Protein AF-A0A157SUG1-F1 (afdb_monomer)

Structure (mmCIF, N/CA/C/O backbone):
data_AF-A0A157SUG1-F1
#
_entry.id   AF-A0A157SUG1-F1
#
loop_
_atom_site.group_PDB
_atom_site.id
_atom_site.type_symbol
_atom_site.label_atom_id
_atom_site.label_alt_id
_atom_site.label_comp_id
_atom_site.label_asym_id
_atom_site.label_entity_id
_atom_site.label_seq_id
_atom_site.pdbx_PDB_ins_code
_atom_site.Cartn_x
_atom_site.Cartn_y
_atom_site.Cartn_z
_atom_site.occupancy
_atom_site.B_iso_or_equiv
_atom_site.auth_seq_id
_atom_site.auth_comp_id
_atom_site.auth_asym_id
_atom_site.auth_atom_id
_atom_site.pdbx_PDB_model_num
ATOM 1 N N . MET A 1 1 ? -36.045 12.966 35.479 1.00 50.84 1 MET A N 1
ATOM 2 C CA . MET A 1 1 ? -34.651 13.469 35.406 1.00 50.84 1 MET A CA 1
ATOM 3 C C . MET A 1 1 ? -33.685 12.990 36.506 1.00 50.84 1 MET A C 1
ATOM 5 O O . MET A 1 1 ? -32.525 12.771 36.176 1.00 50.84 1 MET A O 1
ATOM 9 N N . ALA A 1 2 ? -34.078 12.806 37.781 1.00 50.53 2 ALA A N 1
ATOM 10 C CA . ALA A 1 2 ? -33.187 12.220 38.813 1.00 50.53 2 ALA A CA 1
ATOM 11 C C . ALA A 1 2 ? -33.406 10.712 39.069 1.00 50.53 2 ALA A C 1
ATOM 13 O O . ALA A 1 2 ? -32.541 10.050 39.635 1.00 50.53 2 ALA A O 1
ATOM 14 N N . ARG A 1 3 ? -34.560 10.170 38.650 1.00 48.44 3 ARG A N 1
ATOM 15 C CA . ARG A 1 3 ? -34.945 8.766 38.863 1.00 48.44 3 ARG A CA 1
ATOM 16 C C . ARG A 1 3 ? -34.493 7.843 37.727 1.00 48.44 3 ARG A C 1
ATOM 18 O O . ARG A 1 3 ? -34.081 6.730 38.004 1.00 48.44 3 ARG A O 1
ATOM 25 N N . GLU A 1 4 ? -34.478 8.327 36.484 1.00 52.34 4 GLU A N 1
ATOM 26 C CA . GLU A 1 4 ? -34.051 7.540 35.310 1.00 52.34 4 GLU A CA 1
ATOM 27 C C . GLU A 1 4 ? -32.560 7.180 35.367 1.00 52.34 4 GLU A C 1
ATOM 29 O O . GLU A 1 4 ? -32.201 6.028 35.169 1.00 52.34 4 GLU A O 1
ATOM 34 N N . ARG A 1 5 ? -31.701 8.120 35.787 1.00 52.62 5 ARG A N 1
ATOM 35 C CA . ARG A 1 5 ? -30.250 7.888 35.928 1.00 52.62 5 ARG A CA 1
ATOM 36 C C . ARG A 1 5 ? -29.856 6.937 37.066 1.00 52.62 5 ARG A C 1
ATOM 38 O O . ARG A 1 5 ? -28.692 6.573 37.162 1.00 52.62 5 ARG A O 1
ATOM 45 N N . ARG A 1 6 ? -30.789 6.572 37.957 1.00 50.53 6 ARG A N 1
ATOM 46 C CA . ARG A 1 6 ? -30.551 5.565 39.010 1.00 50.53 6 ARG A CA 1
ATOM 47 C C . ARG A 1 6 ? -30.931 4.154 38.557 1.00 50.53 6 ARG A C 1
ATOM 49 O O . ARG A 1 6 ? -30.329 3.206 39.030 1.00 50.53 6 ARG A O 1
ATOM 56 N N . VAL A 1 7 ? -31.866 4.028 37.612 1.00 52.69 7 VAL A N 1
ATOM 57 C CA . VAL A 1 7 ? -32.303 2.731 37.067 1.00 52.69 7 VAL A CA 1
ATOM 58 C C . VAL A 1 7 ? -31.252 2.134 36.120 1.00 52.69 7 VAL A C 1
ATOM 60 O O . VAL A 1 7 ? -31.097 0.921 36.084 1.00 52.69 7 VAL A O 1
ATOM 63 N N . GLU A 1 8 ? -30.473 2.964 35.418 1.00 50.38 8 GLU A N 1
ATOM 64 C CA . GLU A 1 8 ? -29.346 2.501 34.582 1.00 50.38 8 GLU A CA 1
ATOM 65 C C . GLU A 1 8 ? -28.197 1.884 35.399 1.00 50.38 8 GLU A C 1
ATOM 67 O O . GLU A 1 8 ? -27.526 0.974 34.924 1.00 50.38 8 GLU A O 1
ATOM 72 N N . VAL A 1 9 ? -27.990 2.331 36.643 1.00 52.22 9 VAL A N 1
ATOM 73 C CA . VAL A 1 9 ? -26.936 1.798 37.526 1.00 52.22 9 VAL A CA 1
ATOM 74 C C . VAL A 1 9 ? -27.334 0.435 38.111 1.00 52.22 9 VAL A C 1
ATOM 76 O O . VAL A 1 9 ? -26.485 -0.444 38.231 1.00 52.22 9 VAL A O 1
ATOM 79 N N . ASP A 1 10 ? -28.624 0.219 38.392 1.00 50.59 10 ASP A N 1
ATOM 80 C CA . ASP A 1 10 ? -29.147 -1.057 38.912 1.00 50.59 10 ASP A CA 1
ATOM 81 C C . ASP A 1 10 ? -29.132 -2.194 37.865 1.00 50.59 10 ASP A C 1
ATOM 83 O O . ASP A 1 10 ? -29.219 -3.366 38.230 1.00 50.59 10 ASP A O 1
ATOM 87 N N . GLN A 1 11 ? -28.984 -1.881 36.569 1.00 54.19 11 GLN A N 1
ATOM 88 C CA . GLN A 1 11 ? -28.880 -2.872 35.483 1.00 54.19 11 GLN A CA 1
ATOM 89 C C . GLN A 1 11 ? -27.446 -3.361 35.209 1.00 54.19 11 GLN A C 1
ATOM 91 O O . GLN A 1 11 ? -27.239 -4.166 34.302 1.00 54.19 11 GLN A O 1
ATOM 96 N N . GLY A 1 12 ? -26.450 -2.907 35.979 1.00 56.00 12 GLY A N 1
ATOM 97 C CA . GLY A 1 12 ? -25.074 -3.406 35.878 1.00 56.00 12 GLY A CA 1
ATOM 98 C C . GLY A 1 12 ? -24.340 -3.046 34.581 1.00 56.00 12 GLY A C 1
ATOM 99 O O . GLY A 1 12 ? -23.257 -3.572 34.341 1.00 56.00 12 GLY A O 1
ATOM 100 N N . GLN A 1 13 ? -24.888 -2.156 33.747 1.00 56.69 13 GLN A N 1
ATOM 101 C CA . GLN A 1 13 ? -24.159 -1.595 32.610 1.00 56.69 13 GLN A CA 1
ATOM 102 C C . GLN A 1 13 ? -23.298 -0.434 33.096 1.00 56.69 13 GLN A C 1
ATOM 104 O O . GLN A 1 13 ? -23.800 0.650 33.388 1.00 56.69 13 GLN A O 1
ATOM 109 N N . ASP A 1 14 ? -21.993 -0.676 33.193 1.00 63.47 14 ASP A N 1
ATOM 110 C CA . ASP A 1 14 ? -21.023 0.331 33.603 1.00 63.47 14 ASP A CA 1
ATOM 111 C C . ASP A 1 14 ? -20.994 1.492 32.578 1.00 63.47 14 ASP A C 1
ATOM 113 O O . ASP A 1 14 ? -20.595 1.309 31.420 1.00 63.47 14 ASP A O 1
ATOM 117 N N . PRO A 1 15 ? -21.377 2.726 32.964 1.00 63.72 15 PRO A N 1
ATOM 118 C CA . PRO A 1 15 ? -21.322 3.891 32.081 1.00 63.72 15 PRO A CA 1
ATOM 119 C C . PRO A 1 15 ? -19.902 4.202 31.581 1.00 63.72 15 PRO A C 1
ATOM 121 O O . PRO A 1 15 ? -19.737 4.893 30.567 1.00 63.72 15 PRO A O 1
ATOM 124 N N . ALA A 1 16 ? -18.870 3.730 32.289 1.00 65.56 16 ALA A N 1
ATOM 125 C CA . ALA A 1 16 ? -17.483 3.830 31.859 1.00 65.56 16 ALA A CA 1
ATOM 126 C C . ALA A 1 16 ? -17.189 2.901 30.673 1.00 65.56 16 ALA A C 1
ATOM 128 O O . ALA A 1 16 ? -16.501 3.332 29.745 1.00 65.56 16 ALA A O 1
ATOM 129 N N . GLU A 1 17 ? -17.755 1.692 30.645 1.00 62.81 17 GLU A N 1
ATOM 130 C CA . GLU A 1 17 ? -17.626 0.762 29.517 1.00 62.81 17 GLU A CA 1
ATOM 131 C C . GLU A 1 17 ? -18.326 1.298 28.269 1.00 62.81 17 GLU A C 1
ATOM 133 O O . GLU A 1 17 ? -17.739 1.280 27.189 1.00 62.81 17 GLU A O 1
ATOM 138 N N . LEU A 1 18 ? -19.516 1.890 28.407 1.00 62.44 18 LEU A N 1
ATOM 139 C CA . LEU A 1 18 ? -20.224 2.519 27.284 1.00 62.44 18 LEU A CA 1
ATOM 140 C C . LEU A 1 18 ? -19.472 3.736 26.726 1.00 62.44 18 LEU A C 1
ATOM 142 O O . LEU A 1 18 ? -19.365 3.903 25.512 1.00 62.44 18 LEU A O 1
ATOM 146 N N . LYS A 1 19 ? -18.883 4.578 27.586 1.00 60.41 19 LYS A N 1
ATOM 147 C CA . LYS A 1 19 ? -18.034 5.697 27.136 1.00 60.41 19 LYS A CA 1
ATOM 148 C C . LYS A 1 19 ? -16.709 5.224 26.544 1.00 60.41 19 LYS A C 1
ATOM 150 O O . LYS A 1 19 ? -16.207 5.855 25.613 1.00 60.41 19 LYS A O 1
ATOM 155 N N . ALA A 1 20 ? -16.133 4.142 27.062 1.00 58.66 20 ALA A N 1
ATOM 156 C CA . ALA A 1 20 ? -14.939 3.525 26.501 1.00 58.66 20 ALA A CA 1
ATOM 157 C C . ALA A 1 20 ? -15.232 2.914 25.126 1.00 58.66 20 ALA A C 1
ATOM 159 O O . ALA A 1 20 ? -14.468 3.165 24.196 1.00 58.66 20 ALA A O 1
ATOM 160 N N . ALA A 1 21 ? -16.360 2.218 24.972 1.00 60.94 21 ALA A N 1
ATOM 161 C CA . ALA A 1 21 ? -16.852 1.676 23.711 1.00 60.94 21 ALA A CA 1
ATOM 162 C C . ALA A 1 21 ? -17.155 2.792 22.703 1.00 60.94 21 ALA A C 1
ATOM 164 O O . ALA A 1 21 ? -16.617 2.766 21.605 1.00 60.94 21 ALA A O 1
ATOM 165 N N . ALA A 1 22 ? -17.871 3.848 23.093 1.00 59.25 22 ALA A N 1
ATOM 166 C CA . ALA A 1 22 ? -18.151 4.993 22.222 1.00 59.25 22 ALA A CA 1
ATOM 167 C C . ALA A 1 22 ? -16.878 5.767 21.820 1.00 59.25 22 ALA A C 1
ATOM 169 O O . ALA A 1 22 ? -16.755 6.249 20.697 1.00 59.25 22 ALA A O 1
ATOM 170 N N . LYS A 1 23 ? -15.881 5.875 22.709 1.00 59.06 23 LYS A N 1
ATOM 171 C CA . LYS A 1 23 ? -14.573 6.477 22.389 1.00 59.06 23 LYS A CA 1
ATOM 172 C C . LYS A 1 23 ? -13.723 5.558 21.506 1.00 59.06 23 LYS A C 1
ATOM 174 O O . LYS A 1 23 ? -12.960 6.047 20.669 1.00 59.06 23 LYS A O 1
ATOM 179 N N . LEU A 1 24 ? -13.848 4.244 21.684 1.00 55.66 24 LEU A N 1
ATOM 180 C CA . LEU A 1 24 ? -13.259 3.236 20.810 1.00 55.66 24 LEU A CA 1
ATOM 181 C C . LEU A 1 24 ? -13.899 3.306 19.421 1.00 55.66 24 LEU A C 1
ATOM 183 O O . LEU A 1 24 ? -13.148 3.295 18.448 1.00 55.66 24 LEU A O 1
ATOM 187 N N . GLU A 1 25 ? -15.223 3.469 19.341 1.00 58.09 25 GLU A N 1
ATOM 188 C CA . GLU A 1 25 ? -16.021 3.635 18.122 1.00 58.09 25 GLU A CA 1
ATOM 189 C C . GLU A 1 25 ? -15.743 4.966 17.407 1.00 58.09 25 GLU A C 1
ATOM 191 O O . GLU A 1 25 ? -15.501 4.998 16.202 1.00 58.09 25 GLU A O 1
ATOM 196 N N . ALA A 1 26 ? -15.617 6.075 18.129 1.00 54.03 26 ALA A N 1
ATOM 197 C CA . ALA A 1 26 ? -15.178 7.341 17.538 1.00 54.03 26 ALA A CA 1
ATOM 198 C C . ALA A 1 26 ? -13.743 7.246 16.977 1.00 54.03 26 ALA A C 1
ATOM 200 O O . ALA A 1 26 ? -13.430 7.838 15.948 1.00 54.03 26 ALA A O 1
ATOM 201 N N . ARG A 1 27 ? -12.877 6.430 17.601 1.00 53.25 27 ARG A N 1
ATOM 202 C CA . ARG A 1 27 ? -11.586 6.003 17.026 1.00 53.25 27 ARG A CA 1
ATOM 203 C C . ARG A 1 27 ? -11.721 4.890 15.968 1.00 53.25 27 ARG A C 1
ATOM 205 O O . ARG A 1 27 ? -10.737 4.589 15.304 1.00 53.25 27 ARG A O 1
ATOM 212 N N . THR A 1 28 ? -12.870 4.210 15.832 1.00 53.53 28 THR A N 1
ATOM 213 C CA . THR A 1 28 ? -13.150 3.226 14.754 1.00 53.53 28 THR A CA 1
ATOM 214 C C . THR A 1 28 ? -13.510 3.883 13.437 1.00 53.53 28 THR A C 1
ATOM 216 O O . THR A 1 28 ? -13.204 3.307 12.401 1.00 53.53 28 THR A O 1
ATOM 219 N N . ALA A 1 29 ? -14.059 5.096 13.464 1.00 62.62 29 ALA A N 1
ATOM 220 C CA . ALA A 1 29 ? -14.493 5.798 12.262 1.00 62.62 29 ALA A CA 1
ATOM 221 C C . ALA A 1 29 ? -13.346 6.399 11.429 1.00 62.62 29 ALA A C 1
ATOM 223 O O . ALA A 1 29 ? -13.608 7.031 10.409 1.00 62.62 29 ALA A O 1
ATOM 224 N N . THR A 1 30 ? -12.081 6.235 11.837 1.00 86.25 30 THR A N 1
ATOM 225 C CA . THR A 1 30 ? -10.949 6.706 11.034 1.00 86.25 30 THR A CA 1
ATOM 226 C C . THR A 1 30 ? -10.870 5.891 9.750 1.00 86.25 30 THR A C 1
ATOM 228 O O . THR A 1 30 ? -10.742 4.660 9.780 1.00 86.25 30 THR A O 1
ATOM 231 N N . LEU A 1 31 ? -10.956 6.586 8.620 1.00 94.12 31 LEU A N 1
ATOM 232 C CA . LEU A 1 31 ? -10.902 5.967 7.309 1.00 94.12 31 LEU A CA 1
ATOM 233 C C . LEU A 1 31 ? -9.455 5.848 6.834 1.00 94.12 31 LEU A C 1
ATOM 235 O O . LEU A 1 31 ? -8.559 6.565 7.288 1.00 94.12 31 LEU A O 1
ATOM 239 N N . VAL A 1 32 ? -9.216 4.963 5.869 1.00 96.00 32 VAL A N 1
ATOM 240 C CA . VAL A 1 32 ? -7.879 4.801 5.277 1.00 96.00 32 VAL A CA 1
ATOM 241 C C . VAL A 1 32 ? -7.379 6.107 4.650 1.00 96.00 32 VAL A C 1
ATOM 243 O O . VAL A 1 32 ? -6.190 6.397 4.750 1.00 96.00 32 VAL A O 1
ATOM 246 N N . ARG A 1 33 ? -8.253 6.933 4.059 1.00 96.44 33 ARG A N 1
ATOM 247 C CA . ARG A 1 33 ? -7.848 8.241 3.507 1.00 96.44 33 ARG A CA 1
ATOM 248 C C . ARG A 1 33 ? -7.274 9.183 4.575 1.00 96.44 33 ARG A C 1
ATOM 250 O O . ARG A 1 33 ? -6.283 9.863 4.322 1.00 96.44 33 ARG A O 1
ATOM 257 N N . ASP A 1 34 ? -7.837 9.158 5.783 1.00 95.62 34 ASP A N 1
ATOM 258 C CA . ASP A 1 34 ? -7.394 10.008 6.892 1.00 95.62 34 ASP A CA 1
ATOM 259 C C . ASP A 1 34 ? -6.038 9.524 7.419 1.00 95.62 34 ASP A C 1
ATOM 261 O O . ASP A 1 34 ? -5.139 10.322 7.677 1.00 95.62 34 ASP A O 1
ATOM 265 N N . LEU A 1 35 ? -5.846 8.201 7.485 1.00 95.50 35 LEU A N 1
ATOM 266 C CA . LEU A 1 35 ? -4.551 7.594 7.802 1.00 95.50 35 LEU A CA 1
ATOM 267 C C . LEU A 1 35 ? -3.477 7.956 6.773 1.00 95.50 35 LEU A C 1
ATOM 269 O O . LEU A 1 35 ? -2.328 8.186 7.142 1.00 95.50 35 LEU A O 1
ATOM 273 N N . ILE A 1 36 ? -3.828 7.987 5.485 1.00 97.00 36 ILE A N 1
ATOM 274 C CA . ILE A 1 36 ? -2.902 8.373 4.417 1.00 97.00 36 ILE A CA 1
ATOM 275 C C . ILE A 1 36 ? -2.482 9.833 4.584 1.00 97.00 36 ILE A C 1
ATOM 277 O O . ILE A 1 36 ? -1.285 10.117 4.506 1.00 97.00 36 ILE A O 1
ATOM 281 N N . ALA A 1 37 ? -3.426 10.739 4.852 1.00 96.25 37 ALA A N 1
ATOM 282 C CA . ALA A 1 37 ? -3.118 12.141 5.122 1.00 96.25 37 ALA A CA 1
ATOM 283 C C . ALA A 1 37 ? -2.167 12.281 6.325 1.00 96.25 37 ALA A C 1
ATOM 285 O O . ALA A 1 37 ? -1.113 12.908 6.204 1.00 96.25 37 ALA A O 1
ATOM 286 N N . ASP A 1 38 ? -2.470 11.596 7.432 1.00 95.19 38 ASP A N 1
ATOM 287 C CA . ASP A 1 38 ? -1.642 11.612 8.644 1.00 95.19 38 ASP A CA 1
ATOM 288 C C . ASP A 1 38 ? -0.239 11.020 8.411 1.00 95.19 38 ASP A C 1
ATOM 290 O O . ASP A 1 38 ? 0.772 11.541 8.885 1.00 95.19 38 ASP A O 1
ATOM 294 N N . TYR A 1 39 ? -0.147 9.947 7.623 1.00 95.69 39 TYR A N 1
ATOM 295 C CA . TYR A 1 39 ? 1.120 9.328 7.237 1.00 95.69 39 TYR A CA 1
ATOM 296 C C . TYR A 1 39 ? 1.972 10.254 6.358 1.00 95.69 39 TYR A C 1
ATOM 298 O O . TYR A 1 39 ? 3.199 10.313 6.513 1.00 95.69 39 TYR A O 1
ATOM 306 N N . ILE A 1 40 ? 1.343 10.989 5.437 1.00 94.69 40 ILE A N 1
ATOM 307 C CA . ILE A 1 40 ? 2.030 11.979 4.603 1.00 94.69 40 ILE A CA 1
ATOM 308 C C . ILE A 1 40 ? 2.606 13.089 5.485 1.00 94.69 40 ILE A C 1
ATOM 310 O O . ILE A 1 40 ? 3.805 13.384 5.397 1.00 94.69 40 ILE A O 1
ATOM 314 N N . GLU A 1 41 ? 1.774 13.638 6.367 1.00 94.44 41 GLU A N 1
ATOM 315 C CA . GLU A 1 41 ? 2.136 14.741 7.252 1.00 94.44 41 GLU A CA 1
ATOM 316 C C . GLU A 1 41 ? 3.201 14.354 8.273 1.00 94.44 41 GLU A C 1
ATOM 318 O O . GLU A 1 41 ? 4.074 15.163 8.533 1.00 94.44 41 GLU A O 1
ATOM 323 N N . LYS A 1 42 ? 3.193 13.137 8.829 1.00 93.25 42 LYS A N 1
ATOM 324 C CA . LYS A 1 42 ? 4.128 12.760 9.908 1.00 93.25 42 LYS A CA 1
ATOM 325 C C . LYS A 1 42 ? 5.360 11.998 9.444 1.00 93.25 42 LYS A C 1
ATOM 327 O O . LYS A 1 42 ? 6.374 12.010 10.136 1.00 93.25 42 LYS A O 1
ATOM 332 N N . ARG A 1 43 ? 5.289 11.297 8.309 1.00 90.25 43 ARG A N 1
ATOM 333 C CA . ARG A 1 43 ? 6.370 10.398 7.878 1.00 90.25 43 ARG A CA 1
ATOM 334 C C . ARG A 1 43 ? 6.911 10.713 6.497 1.00 90.25 43 ARG A C 1
ATOM 336 O O . ARG A 1 43 ? 8.126 10.692 6.305 1.00 90.25 43 ARG A O 1
ATOM 343 N N . LEU A 1 44 ? 6.035 10.944 5.521 1.00 88.62 44 LEU A N 1
ATOM 344 C CA . LEU A 1 44 ? 6.465 10.976 4.124 1.00 88.62 44 LEU A CA 1
ATOM 345 C C . LEU A 1 44 ? 7.360 12.184 3.821 1.00 88.62 44 LEU A C 1
ATOM 347 O O . LEU A 1 44 ? 8.341 12.034 3.100 1.00 88.62 44 LEU A O 1
ATOM 351 N N . HIS A 1 45 ? 7.071 13.348 4.400 1.00 85.50 45 HIS A N 1
ATOM 352 C CA . HIS A 1 45 ? 7.811 14.590 4.152 1.00 85.50 45 HIS A CA 1
ATOM 353 C C . HIS A 1 45 ? 9.288 14.563 4.605 1.00 85.50 45 HIS A C 1
ATOM 355 O O . HIS A 1 45 ? 10.080 15.366 4.121 1.00 85.50 45 HIS A O 1
ATOM 361 N N . HIS A 1 46 ? 9.683 13.630 5.479 1.00 88.19 46 HIS A N 1
ATOM 362 C CA . HIS A 1 46 ? 11.078 13.451 5.904 1.00 88.19 46 HIS A CA 1
ATOM 363 C C . HIS A 1 46 ? 11.923 12.605 4.932 1.00 88.19 46 HIS A C 1
ATOM 365 O O . HIS A 1 46 ? 13.128 12.452 5.132 1.00 88.19 46 HIS A O 1
ATOM 371 N N . LEU A 1 47 ? 11.314 12.011 3.900 1.00 90.88 47 LEU A N 1
ATOM 372 C CA . LEU A 1 47 ? 12.012 11.160 2.935 1.00 90.88 47 LEU A CA 1
ATOM 373 C C . LEU A 1 47 ? 12.573 11.966 1.757 1.00 90.88 47 LEU A C 1
ATOM 375 O O . LEU A 1 47 ? 12.113 13.057 1.435 1.00 90.88 47 LEU A O 1
ATOM 379 N N . ALA A 1 48 ? 13.538 11.378 1.045 1.00 93.56 48 ALA A N 1
ATOM 380 C CA . ALA A 1 48 ? 14.058 11.951 -0.193 1.00 93.56 48 ALA A CA 1
ATOM 381 C C . ALA A 1 48 ? 12.942 12.168 -1.233 1.00 93.56 48 ALA A C 1
ATOM 383 O O . ALA A 1 48 ? 12.057 11.325 -1.401 1.00 93.56 48 ALA A O 1
ATOM 384 N N . ASN A 1 4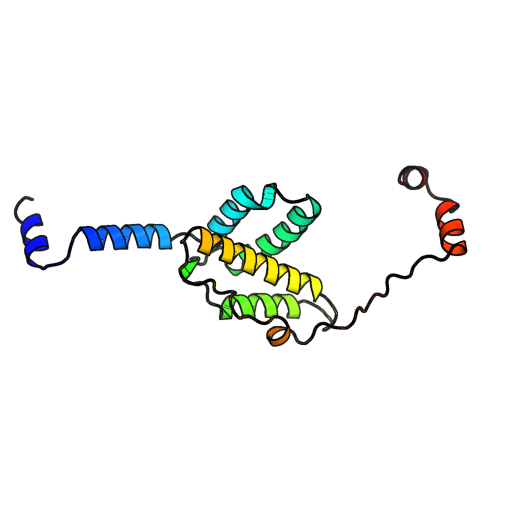9 ? 13.031 13.257 -2.003 1.00 93.12 49 ASN A N 1
ATOM 385 C CA . ASN A 1 49 ? 12.011 13.665 -2.980 1.00 93.12 49 ASN A CA 1
ATOM 386 C C . ASN A 1 49 ? 11.610 12.557 -3.974 1.00 93.12 49 ASN A C 1
ATOM 388 O O . ASN A 1 49 ? 10.441 12.437 -4.347 1.00 93.12 49 ASN A O 1
ATOM 392 N N . SER A 1 50 ? 12.562 11.731 -4.415 1.00 92.81 50 SER A N 1
ATOM 393 C CA . SER A 1 50 ? 12.302 10.594 -5.310 1.00 92.81 50 SER A CA 1
ATOM 394 C C . SER A 1 50 ? 11.421 9.524 -4.651 1.00 92.81 50 SER A C 1
ATOM 396 O O . SER A 1 50 ? 10.499 8.994 -5.284 1.00 92.81 50 SER A O 1
ATOM 398 N N . THR A 1 51 ? 11.657 9.251 -3.368 1.00 92.62 51 THR A N 1
ATOM 399 C CA . THR A 1 51 ? 10.861 8.336 -2.548 1.00 92.62 51 THR A CA 1
ATOM 400 C C . THR A 1 51 ? 9.475 8.907 -2.298 1.00 92.62 51 THR A C 1
ATOM 402 O O . THR A 1 51 ? 8.499 8.199 -2.528 1.00 92.62 51 THR A O 1
ATOM 405 N N . VAL A 1 52 ? 9.365 10.193 -1.944 1.00 94.25 52 VAL A N 1
ATOM 406 C CA . VAL A 1 52 ? 8.073 10.884 -1.762 1.00 94.25 52 VAL A CA 1
ATOM 407 C C . VAL A 1 52 ? 7.204 10.755 -3.009 1.00 94.25 52 VAL A C 1
ATOM 409 O O . VAL A 1 52 ? 6.048 10.349 -2.921 1.00 94.25 52 VAL A O 1
ATOM 412 N N . ARG A 1 53 ? 7.768 11.021 -4.194 1.00 94.75 53 ARG A N 1
ATOM 413 C CA . ARG A 1 53 ? 7.042 10.875 -5.467 1.00 94.75 53 ARG A CA 1
ATOM 414 C C . ARG A 1 53 ? 6.591 9.438 -5.706 1.00 94.75 53 ARG A C 1
ATOM 416 O O . ARG A 1 53 ? 5.474 9.213 -6.165 1.00 94.75 53 ARG A O 1
ATOM 423 N N . THR A 1 54 ? 7.460 8.472 -5.428 1.00 95.25 54 THR A N 1
ATOM 424 C CA . THR A 1 54 ? 7.182 7.054 -5.678 1.00 95.25 54 THR A CA 1
ATOM 425 C C . THR A 1 54 ? 6.124 6.509 -4.725 1.00 95.25 54 THR A C 1
ATOM 427 O O . THR A 1 54 ? 5.147 5.919 -5.178 1.00 95.25 54 THR A O 1
ATOM 430 N N . TYR A 1 55 ? 6.266 6.770 -3.428 1.00 96.31 55 TYR A N 1
ATOM 431 C CA . TYR A 1 55 ? 5.298 6.372 -2.409 1.00 96.31 55 TYR A CA 1
ATOM 432 C C . TYR A 1 55 ? 3.976 7.113 -2.586 1.00 96.31 55 TYR A C 1
ATOM 434 O O . TYR A 1 55 ? 2.928 6.486 -2.518 1.00 96.31 55 TYR A O 1
ATOM 442 N N . GLY A 1 56 ? 4.007 8.408 -2.9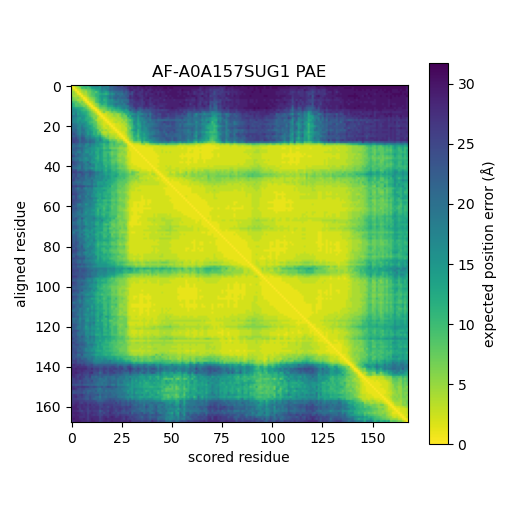11 1.00 96.31 56 GLY A N 1
ATOM 443 C CA . GLY A 1 56 ? 2.807 9.197 -3.182 1.00 96.31 56 GLY A CA 1
ATOM 444 C C . GLY A 1 56 ? 1.959 8.629 -4.324 1.00 96.31 56 GLY A C 1
ATOM 445 O O . GLY A 1 56 ? 0.735 8.608 -4.218 1.00 96.31 56 GLY A O 1
ATOM 446 N N . ARG A 1 57 ? 2.578 8.097 -5.391 1.00 96.19 57 ARG A N 1
ATOM 447 C CA . ARG A 1 57 ? 1.835 7.382 -6.447 1.00 96.19 57 ARG A CA 1
ATOM 448 C C . ARG A 1 57 ? 1.139 6.128 -5.914 1.00 96.19 57 ARG A C 1
ATOM 450 O O . ARG A 1 57 ? -0.021 5.915 -6.249 1.00 96.19 57 ARG A O 1
ATOM 457 N N . GLN A 1 58 ? 1.812 5.333 -5.079 1.00 97.56 58 GLN A N 1
ATOM 458 C CA . GLN A 1 58 ? 1.203 4.130 -4.498 1.00 97.56 58 GLN A CA 1
ATOM 459 C C . GLN A 1 58 ? 0.105 4.465 -3.485 1.00 97.56 58 GLN A C 1
ATOM 461 O O . GLN A 1 58 ? -0.937 3.821 -3.488 1.00 97.56 58 GLN A O 1
ATOM 466 N N . LEU A 1 59 ? 0.294 5.500 -2.661 1.00 97.50 59 LEU A N 1
ATOM 467 C CA . LEU A 1 59 ? -0.712 5.955 -1.698 1.00 97.50 59 LEU A CA 1
ATOM 468 C C . LEU A 1 59 ? -2.005 6.376 -2.398 1.00 97.50 59 LEU A C 1
ATOM 470 O O . LEU A 1 59 ? -3.070 5.976 -1.951 1.00 97.50 59 LEU A O 1
ATOM 474 N N . LYS A 1 60 ? -1.926 7.068 -3.542 1.00 97.62 60 LYS A N 1
ATOM 475 C CA . LYS A 1 60 ? -3.112 7.393 -4.355 1.00 97.62 60 LYS A CA 1
ATOM 476 C C . LYS A 1 60 ? -3.852 6.150 -4.858 1.00 97.62 60 LYS A C 1
ATOM 478 O O . LYS A 1 60 ? -5.074 6.161 -4.937 1.00 97.62 60 LYS A O 1
ATOM 483 N N . LEU A 1 61 ? -3.132 5.077 -5.199 1.00 96.94 61 LEU A N 1
ATOM 484 C CA . LEU A 1 61 ? -3.754 3.810 -5.605 1.00 96.94 61 LEU A CA 1
ATOM 485 C C . LEU A 1 61 ? -4.451 3.121 -4.426 1.00 96.94 61 LEU A C 1
ATOM 487 O O . LEU A 1 61 ? -5.559 2.616 -4.588 1.00 96.94 61 LEU A O 1
ATOM 491 N N . ILE A 1 62 ? -3.821 3.129 -3.247 1.00 97.50 62 ILE A N 1
ATOM 492 C CA . ILE A 1 62 ? -4.416 2.597 -2.013 1.00 97.50 62 ILE A CA 1
ATOM 493 C C . ILE A 1 62 ? -5.655 3.414 -1.633 1.00 97.50 62 ILE A C 1
ATOM 495 O O . ILE A 1 62 ? -6.695 2.839 -1.336 1.00 97.50 62 ILE A O 1
ATOM 499 N N . GLU A 1 63 ? -5.574 4.742 -1.692 1.00 97.31 63 GLU A N 1
ATOM 500 C CA . GLU A 1 63 ? -6.687 5.648 -1.407 1.00 97.31 63 GLU A CA 1
ATOM 501 C C . GLU A 1 63 ? -7.862 5.424 -2.364 1.00 97.31 63 GLU A C 1
ATOM 503 O O . GLU A 1 63 ? -9.002 5.319 -1.921 1.00 97.31 63 GLU A O 1
ATOM 508 N N . ALA A 1 64 ? -7.599 5.267 -3.664 1.00 97.00 64 ALA A N 1
ATOM 509 C CA . ALA A 1 64 ? -8.645 4.986 -4.645 1.00 97.00 64 ALA A CA 1
ATOM 510 C C . ALA A 1 64 ? -9.350 3.638 -4.404 1.00 97.00 64 ALA A C 1
ATOM 512 O O . ALA A 1 64 ? -10.526 3.497 -4.731 1.00 97.00 64 ALA A O 1
ATOM 513 N N . ALA A 1 65 ? -8.644 2.646 -3.852 1.00 96.25 65 ALA A N 1
ATOM 514 C CA . ALA A 1 65 ? -9.195 1.316 -3.601 1.00 96.25 65 ALA A CA 1
ATOM 515 C C . ALA A 1 65 ? -9.873 1.183 -2.227 1.00 96.25 65 ALA A C 1
ATOM 517 O O . ALA A 1 65 ? -10.903 0.523 -2.116 1.00 96.25 65 ALA A O 1
ATOM 518 N N . LEU A 1 66 ? -9.292 1.783 -1.185 1.00 96.44 66 LEU A N 1
ATOM 519 C CA . LEU A 1 66 ? -9.651 1.547 0.217 1.00 96.44 66 LEU A CA 1
ATOM 520 C C . LEU A 1 66 ? -9.958 2.833 0.993 1.00 96.44 66 LEU A C 1
ATOM 522 O O . LEU A 1 66 ? -10.319 2.750 2.159 1.00 96.44 66 LEU A O 1
ATOM 526 N N . GLY A 1 67 ? -9.842 4.022 0.400 1.00 94.12 67 GLY A N 1
ATOM 527 C CA . GLY A 1 67 ? -9.897 5.302 1.119 1.00 94.12 67 GLY A CA 1
ATOM 528 C C . GLY A 1 67 ? -11.189 5.553 1.904 1.00 94.12 67 GLY A C 1
ATOM 529 O O . GLY A 1 67 ? -11.166 6.251 2.918 1.00 94.12 67 GLY A O 1
ATOM 530 N N . THR A 1 68 ? -12.311 4.973 1.473 1.00 93.25 68 THR A N 1
ATOM 531 C CA . THR A 1 68 ? -13.602 5.057 2.174 1.00 93.25 68 THR A CA 1
ATOM 532 C C . THR A 1 68 ? -13.806 3.964 3.219 1.00 93.25 68 THR A C 1
ATOM 534 O O . THR A 1 68 ? -14.787 4.025 3.956 1.00 93.25 68 THR A O 1
ATOM 537 N N . ARG A 1 69 ? -12.917 2.967 3.291 1.00 93.00 69 ARG A N 1
ATOM 538 C CA . ARG A 1 69 ? -13.008 1.884 4.268 1.00 93.00 69 ARG A CA 1
ATOM 539 C C . ARG A 1 69 ? -12.509 2.345 5.638 1.00 93.00 69 ARG A C 1
ATOM 541 O O . ARG A 1 69 ? -11.484 3.033 5.706 1.00 93.00 69 ARG A O 1
ATOM 548 N N . PRO A 1 70 ? -13.184 1.944 6.726 1.00 92.75 70 PRO A N 1
ATOM 549 C CA . PRO A 1 70 ? -12.623 2.039 8.066 1.00 92.75 70 PRO A CA 1
ATOM 550 C C . PRO A 1 70 ? -11.345 1.204 8.157 1.00 92.75 70 PRO A C 1
ATOM 552 O O . PRO A 1 70 ? -11.311 0.067 7.689 1.00 92.75 70 PRO A O 1
ATOM 555 N N . ILE A 1 71 ? -10.289 1.741 8.774 1.00 92.75 71 ILE A N 1
ATOM 556 C CA . ILE A 1 71 ? -8.969 1.073 8.831 1.00 92.75 71 ILE A CA 1
ATOM 557 C C . ILE A 1 71 ? -9.067 -0.310 9.501 1.00 92.75 71 ILE A C 1
ATOM 559 O O . ILE A 1 71 ? -8.322 -1.225 9.162 1.00 92.75 71 ILE A O 1
ATOM 563 N N . LYS A 1 72 ? -9.994 -0.457 10.451 1.00 90.25 72 LYS A N 1
ATOM 564 C CA . LYS A 1 72 ? -10.208 -1.665 11.260 1.00 90.25 72 LYS A CA 1
ATOM 565 C C . LYS A 1 72 ? -10.855 -2.808 10.485 1.00 90.25 72 LYS A C 1
ATOM 567 O O . LYS A 1 72 ? -10.628 -3.962 10.827 1.00 90.25 72 LYS A O 1
ATOM 572 N N . ASP A 1 73 ? -11.606 -2.463 9.446 1.00 91.81 73 ASP A N 1
ATOM 573 C CA . ASP A 1 73 ? -12.355 -3.416 8.629 1.00 91.81 73 ASP A CA 1
ATOM 574 C C . ASP A 1 73 ? -11.552 -3.875 7.411 1.00 91.81 73 ASP A C 1
ATOM 576 O O . ASP A 1 73 ? -12.015 -4.726 6.656 1.00 91.81 73 ASP A O 1
ATOM 580 N N . VAL A 1 74 ? -10.357 -3.309 7.197 1.00 94.88 74 VAL A N 1
ATOM 581 C CA . VAL A 1 74 ? -9.483 -3.726 6.103 1.00 94.88 74 VAL A CA 1
ATOM 582 C C . VAL A 1 74 ? -8.955 -5.123 6.390 1.00 94.88 74 VAL A C 1
ATOM 584 O O . VAL A 1 74 ? -8.222 -5.355 7.355 1.00 94.88 74 VAL A O 1
ATOM 587 N N . THR A 1 75 ? -9.295 -6.050 5.507 1.00 95.12 75 THR A N 1
ATOM 588 C CA . THR A 1 75 ? -8.907 -7.455 5.625 1.00 95.12 75 THR A CA 1
ATOM 589 C C . THR A 1 75 ? -7.607 -7.751 4.867 1.00 95.12 75 THR A C 1
ATOM 591 O O . THR A 1 75 ? -7.286 -7.076 3.884 1.00 95.12 75 THR A O 1
ATOM 594 N N . PRO A 1 76 ? -6.856 -8.802 5.253 1.00 96.44 76 PRO A N 1
ATOM 595 C CA . PRO A 1 76 ? -5.721 -9.276 4.460 1.00 96.44 76 PRO A CA 1
ATOM 596 C C . PRO A 1 76 ? -6.104 -9.622 3.015 1.00 96.44 76 PRO A C 1
ATOM 598 O O . PRO A 1 76 ? -5.326 -9.361 2.100 1.00 96.44 76 PRO A O 1
ATOM 601 N N . GLN A 1 77 ? -7.317 -10.148 2.802 1.00 95.88 77 GLN A N 1
ATOM 602 C CA . GLN A 1 77 ? -7.826 -10.496 1.474 1.00 95.88 77 GLN A CA 1
ATOM 603 C C . GLN A 1 77 ? -7.913 -9.269 0.561 1.00 95.88 77 GLN A C 1
ATOM 605 O O . GLN A 1 77 ? -7.432 -9.315 -0.564 1.00 95.88 77 GLN A O 1
ATOM 610 N N . GLU A 1 78 ? -8.426 -8.142 1.055 1.00 96.31 78 GLU A N 1
ATOM 611 C CA . GLU A 1 78 ? -8.516 -6.909 0.261 1.00 96.31 78 GLU A CA 1
ATOM 612 C C . GLU A 1 78 ? -7.138 -6.363 -0.136 1.00 96.31 78 GLU A C 1
ATOM 614 O O . GLU A 1 78 ? -6.975 -5.797 -1.219 1.00 96.31 78 GLU A O 1
ATOM 619 N N . ILE A 1 79 ? -6.122 -6.557 0.712 1.00 97.19 79 ILE A N 1
ATOM 620 C CA . ILE A 1 79 ? -4.736 -6.203 0.381 1.00 97.19 79 ILE A CA 1
ATOM 621 C C . ILE A 1 79 ? -4.182 -7.134 -0.703 1.00 97.19 79 ILE A C 1
ATOM 623 O O . ILE A 1 79 ? -3.528 -6.663 -1.637 1.00 97.19 79 ILE A O 1
ATOM 627 N N . VAL A 1 80 ? -4.451 -8.438 -0.608 1.00 97.94 80 VAL A N 1
ATOM 628 C CA . VAL A 1 80 ? -4.077 -9.415 -1.642 1.00 97.94 80 VAL A CA 1
ATOM 629 C C . VAL A 1 80 ? -4.749 -9.072 -2.972 1.00 97.94 80 VAL A C 1
ATOM 631 O O . VAL A 1 80 ? -4.061 -9.002 -3.991 1.00 97.94 80 VAL A O 1
ATOM 634 N N . ASP A 1 81 ? -6.044 -8.763 -2.962 1.00 97.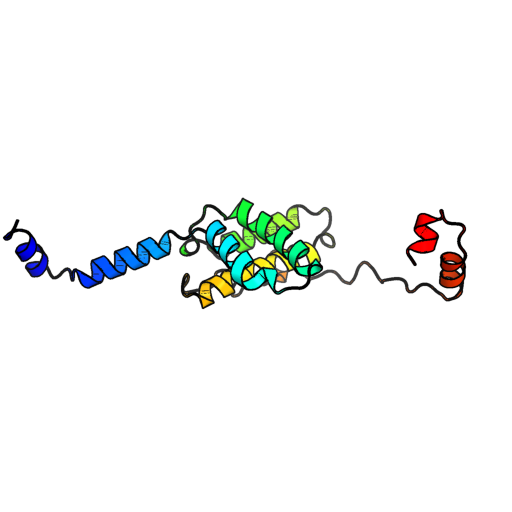12 81 ASP A N 1
ATOM 635 C CA . ASP A 1 81 ? -6.806 -8.391 -4.156 1.00 97.12 81 ASP A CA 1
ATOM 636 C C . ASP A 1 81 ? -6.272 -7.095 -4.781 1.00 97.12 81 ASP A C 1
ATOM 638 O O . ASP A 1 81 ? -6.132 -7.000 -6.003 1.00 97.12 81 ASP A O 1
ATOM 642 N N . LEU A 1 82 ? -5.899 -6.108 -3.960 1.00 97.12 82 LEU A N 1
ATOM 643 C CA . LEU A 1 82 ? -5.255 -4.874 -4.416 1.00 97.12 82 LEU A CA 1
ATOM 644 C C . LEU A 1 82 ? -3.926 -5.158 -5.139 1.00 97.12 82 LEU A C 1
ATOM 646 O O . LEU A 1 82 ? -3.672 -4.607 -6.217 1.00 97.12 82 LEU A O 1
ATOM 650 N N . ILE A 1 83 ? -3.084 -6.020 -4.566 1.00 97.06 83 ILE A N 1
ATOM 651 C CA . ILE A 1 83 ? -1.786 -6.417 -5.135 1.00 97.06 83 ILE A CA 1
ATOM 652 C C . ILE A 1 83 ? -1.986 -7.196 -6.440 1.00 97.06 83 ILE A C 1
ATOM 654 O O . ILE A 1 83 ? -1.373 -6.863 -7.459 1.00 97.06 83 ILE A O 1
ATOM 658 N N . ALA A 1 84 ? -2.871 -8.194 -6.428 1.00 96.06 84 ALA A N 1
ATOM 659 C CA . ALA A 1 84 ? -3.182 -9.022 -7.586 1.00 96.06 84 ALA A CA 1
ATOM 660 C C . ALA A 1 84 ? -3.749 -8.174 -8.734 1.00 96.06 84 ALA A C 1
ATOM 662 O O . ALA A 1 84 ? -3.262 -8.251 -9.864 1.00 96.06 84 ALA A O 1
ATOM 663 N N . LYS A 1 85 ? -4.695 -7.273 -8.438 1.00 95.56 85 LYS A N 1
ATOM 664 C CA . LYS A 1 85 ? -5.262 -6.331 -9.412 1.00 95.56 85 LYS A CA 1
ATOM 665 C C . LYS A 1 85 ? -4.200 -5.400 -9.992 1.00 95.56 85 LYS A C 1
ATOM 667 O O . LYS A 1 85 ? -4.203 -5.146 -11.197 1.00 95.56 85 LYS A O 1
ATOM 672 N N . ARG A 1 86 ? -3.264 -4.904 -9.170 1.00 95.00 86 ARG A N 1
ATOM 673 C CA . ARG A 1 86 ? -2.150 -4.080 -9.667 1.00 95.00 86 ARG A CA 1
ATOM 674 C C . ARG A 1 86 ? -1.272 -4.864 -10.635 1.00 95.00 86 ARG A C 1
ATOM 676 O O . ARG A 1 86 ? -0.916 -4.310 -11.675 1.00 95.00 86 ARG A O 1
ATOM 683 N N . LYS A 1 87 ? -0.937 -6.119 -10.319 1.00 94.44 87 LYS A N 1
ATOM 684 C CA . LYS A 1 87 ? -0.122 -6.972 -11.197 1.00 94.44 87 LYS A CA 1
ATOM 685 C C . LYS A 1 87 ? -0.842 -7.316 -12.500 1.00 94.44 87 LYS A C 1
ATOM 687 O O . LYS A 1 87 ? -0.197 -7.293 -13.547 1.00 94.44 87 LYS A O 1
ATOM 692 N N . ALA A 1 88 ? -2.145 -7.587 -12.441 1.00 92.88 88 ALA A N 1
ATOM 693 C CA . ALA A 1 88 ? -2.971 -7.926 -13.601 1.00 92.88 88 ALA A CA 1
ATOM 694 C C . ALA A 1 88 ? -3.059 -6.794 -14.640 1.00 92.88 88 ALA A C 1
ATOM 696 O O . ALA A 1 88 ? -3.322 -7.049 -15.809 1.00 92.88 88 ALA A O 1
ATOM 697 N N . GLY A 1 89 ? -2.797 -5.544 -14.241 1.00 91.56 89 GLY A N 1
ATOM 698 C CA . GLY A 1 89 ? -2.712 -4.408 -15.164 1.00 91.56 89 GLY A CA 1
ATOM 699 C C . GLY A 1 89 ? -1.452 -4.374 -16.040 1.00 91.56 89 GLY A C 1
ATOM 700 O O . GLY A 1 89 ? -1.306 -3.453 -16.842 1.00 91.56 89 GLY A O 1
ATOM 701 N N . TRP A 1 90 ? -0.527 -5.324 -15.882 1.00 92.56 90 TRP A N 1
ATOM 702 C CA . TRP A 1 90 ? 0.708 -5.410 -16.663 1.00 92.56 90 TRP A CA 1
ATOM 703 C C . TRP A 1 90 ? 0.632 -6.523 -17.701 1.00 92.56 90 TRP A C 1
ATOM 705 O O . TRP A 1 90 ? 0.022 -7.558 -17.459 1.00 92.56 90 TRP A O 1
ATOM 715 N N . ARG A 1 91 ? 1.288 -6.302 -18.846 1.00 85.94 91 ARG A N 1
ATOM 716 C CA . ARG A 1 91 ? 1.232 -7.198 -20.008 1.00 85.94 91 ARG A CA 1
ATOM 717 C C . ARG A 1 91 ? 1.846 -8.567 -19.722 1.00 85.94 91 ARG A C 1
ATOM 719 O O . ARG A 1 91 ? 1.215 -9.578 -19.997 1.00 85.94 91 ARG A O 1
ATOM 726 N N . ASP A 1 92 ? 3.039 -8.569 -19.132 1.00 83.38 92 ASP A N 1
ATOM 727 C CA . ASP A 1 92 ? 3.821 -9.780 -18.898 1.00 83.38 92 ASP A CA 1
ATOM 728 C C . ASP A 1 92 ? 4.071 -10.019 -17.405 1.00 83.38 92 ASP A C 1
ATOM 730 O O . ASP A 1 92 ? 3.981 -9.111 -16.570 1.00 83.38 92 ASP A O 1
ATOM 734 N N . GLN A 1 93 ? 4.430 -11.252 -17.037 1.00 76.56 93 GLN A N 1
ATOM 735 C CA . GLN A 1 93 ? 4.783 -11.608 -15.655 1.00 76.56 93 GLN A CA 1
ATOM 736 C C . GLN A 1 93 ? 5.991 -10.805 -15.145 1.00 76.56 93 GLN A C 1
ATOM 738 O O . GLN A 1 93 ? 6.051 -10.438 -13.971 1.00 76.56 93 GLN A O 1
ATOM 743 N N . THR A 1 94 ? 6.921 -10.490 -16.045 1.00 79.81 94 THR A N 1
ATOM 744 C CA . THR A 1 94 ? 8.130 -9.713 -15.770 1.00 79.81 94 THR A CA 1
ATOM 745 C C . THR A 1 94 ? 7.847 -8.240 -15.491 1.00 79.81 94 THR A C 1
ATOM 747 O O . THR A 1 94 ? 8.498 -7.608 -14.648 1.00 79.81 94 THR A O 1
ATOM 750 N N . ASP A 1 95 ? 6.861 -7.698 -16.194 1.00 85.81 95 ASP A N 1
ATOM 751 C CA . ASP A 1 95 ? 6.496 -6.296 -16.139 1.00 85.81 95 ASP A CA 1
ATOM 752 C C . ASP A 1 95 ? 5.735 -5.956 -14.861 1.00 85.81 95 ASP A C 1
ATOM 754 O O . ASP A 1 95 ? 4.960 -6.742 -14.306 1.00 85.81 95 ASP A O 1
ATOM 758 N N . GLY A 1 96 ? 5.981 -4.747 -14.361 1.00 88.62 96 GLY A N 1
ATOM 759 C CA . GLY A 1 96 ? 5.294 -4.241 -13.178 1.00 88.62 96 GLY A CA 1
ATOM 760 C C . GLY A 1 96 ? 5.658 -4.919 -11.864 1.00 88.62 96 GLY A C 1
ATOM 761 O O . GLY A 1 96 ? 5.095 -4.541 -10.838 1.00 88.62 96 GLY A O 1
ATOM 762 N N . TRP A 1 97 ? 6.602 -5.868 -11.855 1.00 92.31 97 TRP A N 1
ATOM 763 C CA . TRP A 1 97 ? 7.022 -6.560 -10.635 1.00 92.31 97 TRP A CA 1
ATOM 764 C C . TRP A 1 97 ? 7.475 -5.573 -9.552 1.00 92.31 97 TRP A C 1
ATOM 766 O O . TRP A 1 97 ? 6.901 -5.526 -8.470 1.00 92.31 97 TRP A O 1
ATOM 776 N N . ARG A 1 98 ? 8.453 -4.711 -9.873 1.00 91.62 98 ARG A N 1
ATOM 777 C CA . ARG A 1 98 ? 8.978 -3.691 -8.941 1.00 91.62 98 ARG A CA 1
ATOM 778 C C . ARG A 1 98 ? 7.915 -2.693 -8.493 1.00 91.62 98 ARG A C 1
ATOM 780 O O . ARG A 1 98 ? 7.934 -2.232 -7.359 1.00 91.62 98 ARG A O 1
ATOM 787 N N . GLU A 1 99 ? 7.007 -2.334 -9.390 1.00 93.19 99 GLU A N 1
ATOM 788 C CA . GLU A 1 99 ? 5.940 -1.386 -9.083 1.00 93.19 99 GLU A CA 1
ATOM 789 C C . GLU A 1 99 ? 4.921 -2.007 -8.115 1.00 93.19 99 GLU A C 1
ATOM 791 O O . GLU A 1 99 ? 4.499 -1.364 -7.159 1.00 93.19 99 GLU A O 1
ATOM 796 N N . THR A 1 100 ? 4.583 -3.281 -8.317 1.00 95.69 100 THR A N 1
ATOM 797 C CA . THR A 1 100 ? 3.691 -4.047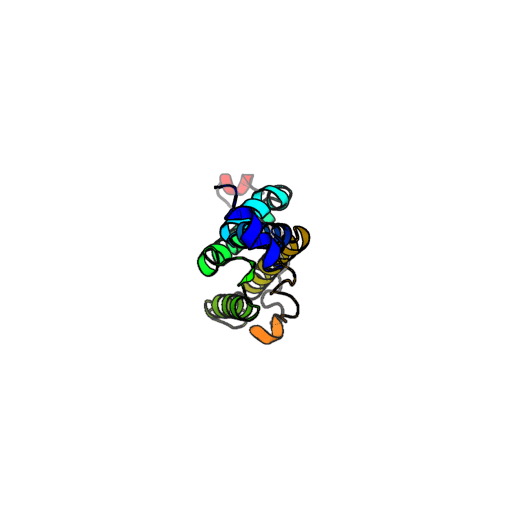 -7.435 1.00 95.69 100 THR A CA 1
ATOM 798 C C . THR A 1 100 ? 4.353 -4.330 -6.082 1.00 95.69 100 THR A C 1
ATOM 800 O O . THR A 1 100 ? 3.725 -4.178 -5.038 1.00 95.69 100 THR A O 1
ATOM 803 N N . GLU A 1 101 ? 5.650 -4.646 -6.081 1.00 95.50 101 GLU A N 1
ATOM 804 C CA . GLU A 1 101 ? 6.479 -4.754 -4.873 1.00 95.50 101 GLU A CA 1
ATOM 805 C C . GLU A 1 101 ? 6.480 -3.438 -4.085 1.00 95.50 101 GLU A C 1
ATOM 807 O O . GLU A 1 101 ? 6.294 -3.433 -2.869 1.00 95.50 101 GLU A O 1
ATOM 812 N N . THR A 1 102 ? 6.603 -2.304 -4.778 1.00 96.62 102 THR A N 1
ATOM 813 C CA . THR A 1 102 ? 6.545 -0.980 -4.148 1.00 96.62 102 THR A CA 1
ATOM 814 C C . THR A 1 102 ? 5.168 -0.707 -3.542 1.00 96.62 102 THR A C 1
ATOM 816 O O . THR A 1 102 ? 5.099 -0.204 -2.423 1.00 96.62 102 THR A O 1
ATOM 819 N N . LEU A 1 103 ? 4.076 -1.064 -4.230 1.00 97.75 103 LEU A N 1
ATOM 820 C CA . LEU A 1 103 ? 2.717 -0.960 -3.684 1.00 97.75 103 LEU A CA 1
ATOM 821 C C . LEU A 1 103 ? 2.571 -1.761 -2.385 1.00 97.75 103 LEU A C 1
ATOM 823 O O . LEU A 1 103 ? 2.084 -1.225 -1.390 1.00 97.75 103 LEU A O 1
ATOM 827 N N . TYR A 1 104 ? 3.043 -3.011 -2.376 1.00 97.44 104 TYR A N 1
ATOM 828 C CA . TYR A 1 104 ? 3.017 -3.861 -1.186 1.00 97.44 104 TYR A CA 1
ATOM 829 C C . TYR A 1 104 ? 3.829 -3.260 -0.030 1.00 97.44 104 TYR A C 1
ATOM 831 O O . TYR A 1 104 ? 3.334 -3.186 1.095 1.00 97.44 104 TYR A O 1
ATOM 839 N N . ILE A 1 105 ? 5.043 -2.764 -0.301 1.00 96.62 105 ILE A N 1
ATOM 840 C CA . ILE A 1 105 ? 5.874 -2.096 0.711 1.00 96.62 105 ILE A CA 1
ATOM 841 C C . ILE A 1 105 ? 5.136 -0.891 1.298 1.00 96.62 105 ILE A C 1
ATOM 843 O O . ILE A 1 105 ? 5.075 -0.750 2.518 1.00 96.62 105 ILE A O 1
ATOM 847 N N . VAL A 1 106 ? 4.546 -0.040 0.457 1.00 97.38 106 VAL A N 1
ATOM 848 C CA . VAL A 1 106 ? 3.837 1.161 0.916 1.00 97.38 106 VAL A CA 1
ATOM 849 C C . VAL A 1 106 ? 2.607 0.798 1.746 1.00 97.38 106 VAL A C 1
ATOM 851 O O . VAL A 1 106 ? 2.415 1.383 2.810 1.00 97.38 106 VAL A O 1
ATOM 854 N N . ALA A 1 107 ? 1.818 -0.195 1.325 1.00 97.44 107 ALA A N 1
ATOM 855 C CA . ALA A 1 107 ? 0.682 -0.685 2.104 1.00 97.44 107 ALA A CA 1
ATOM 856 C C . ALA A 1 107 ? 1.134 -1.220 3.473 1.00 97.44 107 ALA A C 1
ATOM 858 O O . ALA A 1 107 ? 0.576 -0.848 4.506 1.00 97.44 107 ALA A O 1
ATOM 859 N N . ARG A 1 108 ? 2.200 -2.027 3.503 1.00 96.81 108 ARG A N 1
ATOM 860 C CA . ARG A 1 108 ? 2.757 -2.563 4.750 1.00 96.81 108 ARG A CA 1
ATOM 861 C C . ARG A 1 108 ? 3.205 -1.460 5.699 1.00 96.81 108 ARG A C 1
ATOM 863 O O . ARG A 1 108 ? 2.922 -1.526 6.892 1.00 96.81 108 ARG A O 1
ATOM 870 N N . GLU A 1 109 ? 3.893 -0.453 5.179 1.00 95.81 109 GLU A N 1
ATOM 871 C CA . GLU A 1 109 ? 4.361 0.689 5.961 1.00 95.81 109 GLU A CA 1
ATOM 872 C C . GLU A 1 109 ? 3.205 1.560 6.482 1.00 95.81 109 GLU A C 1
ATOM 874 O O . GLU A 1 109 ? 3.254 2.001 7.631 1.00 95.81 109 GLU A O 1
ATOM 879 N N . LEU A 1 110 ? 2.148 1.752 5.687 1.00 96.94 110 LEU A N 1
ATOM 880 C CA . LEU A 1 110 ? 0.942 2.487 6.079 1.00 96.94 110 LEU A CA 1
ATOM 881 C C . LEU A 1 110 ? 0.212 1.799 7.244 1.00 96.94 110 LEU A C 1
ATOM 883 O O . LEU A 1 110 ? -0.078 2.427 8.262 1.00 96.94 110 LEU A O 1
ATOM 887 N N . PHE A 1 111 ? -0.039 0.492 7.145 1.00 96.44 111 PHE A N 1
ATOM 888 C CA . PHE A 1 111 ? -0.721 -0.240 8.217 1.00 96.44 111 PHE A CA 1
ATOM 889 C C . PHE A 1 111 ? 0.188 -0.519 9.422 1.00 96.44 111 PHE A C 1
ATOM 891 O O . PHE A 1 111 ? -0.289 -0.575 10.555 1.00 96.44 111 PHE A O 1
ATOM 898 N N . LYS A 1 112 ? 1.511 -0.603 9.230 1.00 95.75 112 LYS A N 1
ATOM 899 C CA . LYS A 1 112 ? 2.476 -0.592 10.343 1.00 95.75 112 LYS A CA 1
ATOM 900 C C . LYS A 1 112 ? 2.413 0.728 11.115 1.00 95.75 112 LYS A C 1
ATOM 902 O O . LYS A 1 112 ? 2.473 0.712 12.342 1.00 95.75 112 LYS A O 1
ATOM 907 N N . PHE A 1 113 ? 2.268 1.852 10.415 1.00 95.12 113 PHE A N 1
ATOM 908 C CA . PHE A 1 113 ? 2.084 3.161 11.037 1.00 95.12 113 PHE A CA 1
ATOM 909 C C . PHE A 1 113 ? 0.775 3.228 11.843 1.00 95.12 113 PHE A C 1
ATOM 911 O O . PHE A 1 113 ? 0.811 3.604 13.015 1.00 95.12 113 PHE A O 1
ATOM 918 N N . ALA A 1 114 ? -0.340 2.740 11.287 1.00 94.50 114 ALA A N 1
ATOM 919 C CA . ALA A 1 114 ? -1.612 2.635 12.012 1.00 94.50 114 ALA A CA 1
ATOM 920 C C . ALA A 1 114 ? -1.515 1.765 13.278 1.00 94.50 114 ALA A C 1
ATOM 922 O O . ALA A 1 114 ? -2.041 2.131 14.334 1.00 94.50 114 ALA A O 1
ATOM 923 N N . ALA A 1 115 ? -0.819 0.626 13.193 1.00 93.50 115 ALA A N 1
ATOM 924 C CA . ALA A 1 115 ? -0.572 -0.244 14.341 1.00 93.50 115 ALA A CA 1
ATOM 925 C C . ALA A 1 115 ? 0.286 0.460 15.409 1.00 93.50 115 ALA A C 1
ATOM 927 O O . ALA A 1 115 ? -0.021 0.386 16.598 1.00 93.50 115 ALA A O 1
ATOM 928 N N . GLY A 1 116 ? 1.309 1.218 14.996 1.00 92.19 116 GLY A N 1
ATOM 929 C CA . GLY A 1 116 ? 2.133 2.031 15.899 1.00 92.19 116 GLY A CA 1
ATOM 930 C C . GLY A 1 116 ? 1.336 3.099 16.659 1.00 92.19 116 GLY A C 1
ATOM 931 O O . GLY A 1 116 ? 1.628 3.380 17.820 1.00 92.19 116 GLY A O 1
ATOM 932 N N . GLN A 1 117 ? 0.283 3.639 16.044 1.00 91.00 117 GLN A N 1
ATOM 933 C CA . GLN A 1 117 ? -0.650 4.585 16.669 1.00 91.00 117 GLN A CA 1
ATOM 934 C C . GLN A 1 117 ? -1.769 3.913 17.483 1.00 91.00 117 GLN A C 1
ATOM 936 O O . GLN A 1 117 ? -2.605 4.606 18.066 1.00 91.00 117 GLN A O 1
ATOM 941 N N . ARG A 1 118 ? -1.798 2.574 17.545 1.00 88.69 118 ARG A N 1
ATOM 942 C CA . ARG A 1 118 ? -2.865 1.773 18.172 1.00 88.69 118 ARG A CA 1
ATOM 943 C C . ARG A 1 118 ? -4.257 2.034 17.575 1.00 88.69 118 ARG A C 1
ATOM 945 O O . ARG A 1 118 ? -5.261 1.924 18.279 1.00 88.69 118 ARG A O 1
ATOM 952 N N . LEU A 1 119 ? -4.324 2.380 16.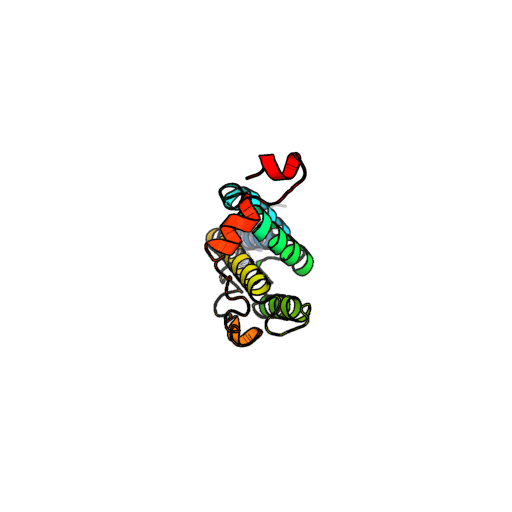286 1.00 89.12 119 LEU A N 1
ATOM 953 C CA . LEU A 1 119 ? -5.593 2.494 15.550 1.00 89.12 119 LEU A CA 1
ATOM 954 C C . LEU A 1 119 ? -6.154 1.116 15.176 1.00 89.12 119 LEU A C 1
ATOM 956 O O . LEU A 1 119 ? -7.369 0.930 15.136 1.00 89.12 119 LEU A O 1
ATOM 960 N N . ILE A 1 120 ? -5.260 0.150 14.953 1.00 90.69 120 ILE A N 1
ATOM 961 C CA . ILE A 1 120 ? -5.569 -1.259 14.699 1.00 90.69 120 ILE A CA 1
ATOM 962 C C . ILE A 1 120 ? -4.798 -2.157 15.660 1.00 90.69 120 ILE A C 1
ATOM 964 O O . ILE A 1 120 ? -3.703 -1.810 16.104 1.00 90.69 120 ILE A O 1
ATOM 968 N N . VAL A 1 121 ? -5.375 -3.321 15.958 1.00 88.50 121 VAL A N 1
ATOM 969 C CA . VAL A 1 121 ? -4.754 -4.341 16.817 1.00 88.50 121 VAL A CA 1
ATOM 970 C C . VAL A 1 121 ? -3.776 -5.197 16.016 1.00 88.50 121 VAL A C 1
ATOM 972 O O . VAL A 1 121 ? -2.665 -5.463 16.466 1.00 88.50 121 VAL A O 1
ATOM 975 N N . VAL A 1 122 ? -4.175 -5.598 14.807 1.00 90.38 122 VAL A N 1
ATOM 976 C CA . VAL A 1 122 ? -3.394 -6.465 13.920 1.00 90.38 122 VAL A CA 1
ATOM 977 C C . VAL A 1 122 ? -3.214 -5.766 12.580 1.00 90.38 122 VAL A C 1
ATOM 979 O O . VAL A 1 122 ? -4.164 -5.223 12.027 1.00 90.38 122 VAL A O 1
ATOM 982 N N . ASN A 1 123 ? -1.989 -5.769 12.055 1.00 93.94 123 ASN A N 1
ATOM 983 C CA . ASN A 1 123 ? -1.709 -5.231 10.728 1.00 93.94 123 ASN A CA 1
ATOM 984 C C . ASN A 1 123 ? -2.176 -6.235 9.647 1.00 93.94 123 ASN A C 1
ATOM 986 O O . ASN A 1 123 ? -1.631 -7.341 9.603 1.00 93.94 123 ASN A O 1
ATOM 990 N N . PRO A 1 124 ? -3.110 -5.862 8.746 1.00 95.31 124 PRO A N 1
ATOM 991 C CA . PRO A 1 124 ? -3.668 -6.766 7.734 1.00 95.31 124 PRO A CA 1
ATOM 992 C C . PRO A 1 124 ? -2.651 -7.225 6.681 1.00 95.31 124 PRO A C 1
ATOM 994 O O . PRO A 1 124 ? -2.872 -8.214 5.994 1.00 95.31 124 PRO A O 1
ATOM 997 N N . THR A 1 125 ? -1.519 -6.529 6.546 1.00 95.50 125 THR A N 1
ATOM 998 C CA . THR A 1 125 ? -0.448 -6.901 5.603 1.00 95.50 125 THR A CA 1
ATOM 999 C C . THR A 1 125 ? 0.510 -7.971 6.140 1.00 95.50 125 THR A C 1
ATOM 1001 O O . THR A 1 125 ? 1.386 -8.443 5.407 1.00 95.50 125 THR A O 1
ATOM 1004 N N . MET A 1 126 ? 0.384 -8.341 7.418 1.00 93.62 126 MET A N 1
ATOM 1005 C CA . MET A 1 126 ? 1.259 -9.322 8.059 1.00 93.62 126 MET A CA 1
ATOM 1006 C C . MET A 1 126 ? 1.045 -10.716 7.467 1.00 93.62 126 MET A C 1
ATOM 1008 O O . MET A 1 126 ? -0.082 -11.168 7.317 1.00 93.62 126 MET A O 1
ATOM 1012 N N . GLY A 1 127 ? 2.142 -11.406 7.143 1.00 92.12 127 GLY A N 1
ATOM 1013 C CA . GLY A 1 127 ? 2.108 -12.771 6.604 1.00 92.12 127 GLY A CA 1
ATOM 1014 C C . GLY A 1 127 ? 1.823 -12.876 5.101 1.00 92.12 127 GLY A C 1
ATOM 1015 O O . GLY A 1 127 ? 1.935 -13.967 4.549 1.00 92.12 127 GLY A O 1
ATOM 1016 N N . ILE A 1 128 ? 1.519 -11.772 4.410 1.00 95.06 128 ILE A N 1
ATOM 1017 C CA . ILE A 1 128 ? 1.345 -11.786 2.951 1.00 95.06 128 ILE A CA 1
ATOM 1018 C C . ILE A 1 128 ? 2.708 -12.002 2.283 1.00 95.06 128 ILE A C 1
ATOM 1020 O O . ILE A 1 128 ? 3.595 -11.154 2.385 1.00 95.06 128 ILE A O 1
ATOM 1024 N N . SER A 1 129 ? 2.862 -13.117 1.567 1.00 93.88 129 SER A N 1
ATOM 1025 C CA . SER A 1 129 ? 4.015 -13.364 0.698 1.00 93.88 129 SER A CA 1
ATOM 1026 C C . SER A 1 129 ? 3.719 -12.859 -0.709 1.00 93.88 129 SER A C 1
ATOM 1028 O O . SER A 1 129 ? 2.818 -13.364 -1.375 1.00 93.88 129 SER A O 1
ATOM 1030 N N . LEU A 1 130 ? 4.490 -11.878 -1.183 1.00 93.38 130 LEU A N 1
ATOM 1031 C CA . LEU A 1 130 ? 4.303 -11.318 -2.522 1.00 93.38 130 LEU A CA 1
ATOM 1032 C C . LEU A 1 130 ? 4.463 -12.391 -3.611 1.00 93.38 130 LEU A C 1
ATOM 1034 O O . LEU A 1 130 ? 3.689 -12.421 -4.561 1.00 93.38 130 LEU A O 1
ATOM 1038 N N . GLU A 1 131 ? 5.414 -13.310 -3.445 1.00 93.25 131 GLU A N 1
ATOM 1039 C CA . GLU A 1 131 ? 5.652 -14.388 -4.410 1.00 93.25 131 GLU A CA 1
ATOM 1040 C C . GLU A 1 131 ? 4.496 -15.389 -4.479 1.00 93.25 131 GLU A C 1
ATOM 1042 O O . GLU A 1 131 ? 4.201 -15.916 -5.548 1.00 93.25 131 GLU A O 1
ATOM 1047 N N . ALA A 1 132 ? 3.789 -15.600 -3.364 1.00 94.38 132 ALA A N 1
ATOM 1048 C CA . ALA A 1 132 ? 2.590 -16.433 -3.349 1.00 94.38 132 ALA A CA 1
ATOM 1049 C C . ALA A 1 132 ? 1.413 -15.772 -4.088 1.00 94.38 132 ALA A C 1
ATOM 1051 O O . ALA A 1 132 ? 0.571 -16.473 -4.639 1.00 94.38 132 ALA A O 1
ATOM 1052 N N . VAL A 1 133 ? 1.355 -14.434 -4.117 1.00 94.25 133 VAL A N 1
ATOM 1053 C CA . VAL A 1 133 ? 0.265 -13.689 -4.770 1.00 94.25 133 VAL A CA 1
ATOM 1054 C C . VAL A 1 133 ? 0.516 -13.502 -6.267 1.00 94.25 133 VAL A C 1
ATOM 1056 O O . VAL A 1 133 ? -0.414 -13.619 -7.060 1.00 94.25 133 VAL A O 1
ATOM 1059 N N . ILE A 1 134 ? 1.750 -13.180 -6.670 1.00 92.94 134 ILE A N 1
ATOM 1060 C CA . ILE A 1 134 ? 2.057 -12.767 -8.054 1.00 92.94 134 ILE A CA 1
ATOM 1061 C C . ILE A 1 134 ? 3.115 -13.636 -8.766 1.00 92.94 134 ILE A C 1
ATOM 1063 O O . ILE A 1 134 ? 3.495 -13.323 -9.896 1.00 92.94 134 ILE A O 1
ATOM 1067 N N . GLY A 1 135 ? 3.555 -14.741 -8.153 1.00 91.56 135 GLY A N 1
ATOM 1068 C CA . GLY A 1 135 ? 4.560 -15.676 -8.687 1.00 91.56 135 GLY A CA 1
ATOM 1069 C C . GLY A 1 135 ? 5.991 -15.316 -8.281 1.00 91.56 135 GLY A C 1
ATOM 1070 O O . GLY A 1 135 ? 6.208 -14.306 -7.641 1.00 91.56 135 GLY A O 1
ATOM 1071 N N . THR A 1 136 ? 7.004 -16.114 -8.620 1.00 90.12 136 THR A N 1
ATOM 1072 C CA . THR A 1 136 ? 8.396 -15.788 -8.248 1.00 90.12 136 THR A CA 1
ATOM 1073 C C . THR A 1 136 ? 8.913 -14.567 -9.004 1.00 90.12 136 THR A C 1
ATOM 1075 O O . THR A 1 136 ? 8.595 -14.363 -10.181 1.00 90.12 136 THR A O 1
ATOM 1078 N N . ARG A 1 137 ? 9.763 -13.769 -8.343 1.00 87.88 137 ARG A N 1
ATOM 1079 C CA . ARG A 1 137 ? 10.413 -12.625 -8.978 1.00 87.88 137 ARG A CA 1
ATOM 1080 C C . ARG A 1 137 ? 11.188 -13.080 -10.222 1.00 87.88 137 ARG A C 1
ATOM 1082 O O . ARG A 1 137 ? 12.093 -13.908 -10.104 1.00 87.88 137 ARG A O 1
ATOM 1089 N N . PRO A 1 138 ? 10.904 -12.506 -11.401 1.00 85.38 138 PRO A N 1
ATOM 1090 C CA . PRO A 1 138 ? 11.659 -12.807 -12.609 1.00 85.38 138 PRO A CA 1
ATOM 1091 C C . PRO A 1 138 ? 13.140 -12.425 -12.434 1.00 85.38 138 PRO A C 1
ATOM 1093 O O . PRO A 1 138 ? 13.445 -11.423 -11.767 1.00 85.38 138 PRO A O 1
ATOM 1096 N N . PRO A 1 139 ? 14.074 -13.150 -13.079 1.00 80.19 139 PRO A N 1
ATOM 1097 C CA . PRO A 1 139 ? 15.470 -12.737 -13.123 1.00 80.19 139 PRO A CA 1
ATOM 1098 C C . PRO A 1 139 ? 15.585 -11.329 -13.732 1.00 80.19 139 PRO A C 1
ATOM 1100 O O . PRO A 1 139 ? 14.697 -10.894 -14.471 1.00 80.19 139 PRO A O 1
ATOM 1103 N N . PRO A 1 140 ? 16.653 -10.572 -13.421 1.00 71.56 140 PRO A N 1
ATOM 1104 C CA . PRO A 1 140 ? 16.811 -9.205 -13.903 1.00 71.56 140 PRO A CA 1
ATOM 1105 C C . PRO A 1 140 ? 16.806 -9.155 -15.439 1.00 71.56 140 PRO A C 1
ATOM 1107 O O . PRO A 1 140 ? 17.823 -9.380 -16.085 1.00 71.56 140 PRO A O 1
ATOM 1110 N N . VAL A 1 141 ? 15.644 -8.808 -16.007 1.00 65.19 141 VAL A N 1
ATOM 1111 C CA . VAL A 1 141 ? 15.404 -8.740 -17.462 1.00 65.19 141 VAL A CA 1
ATOM 1112 C C . VAL A 1 141 ? 16.308 -7.701 -18.127 1.00 65.19 141 VAL A C 1
ATOM 1114 O O . VAL A 1 141 ? 16.736 -7.865 -19.262 1.00 65.19 141 VAL A O 1
ATOM 1117 N N . LYS A 1 142 ? 16.647 -6.632 -17.397 1.00 64.94 142 LYS A N 1
ATOM 1118 C CA . LYS A 1 142 ? 17.570 -5.592 -17.854 1.00 64.94 142 LYS A CA 1
ATOM 1119 C C . LYS A 1 142 ? 18.910 -5.762 -17.149 1.00 64.94 142 LYS A C 1
ATOM 1121 O O . LYS A 1 142 ? 19.093 -5.241 -16.045 1.00 64.94 142 LYS A O 1
ATOM 1126 N N . LYS A 1 143 ? 19.859 -6.445 -17.793 1.00 65.00 143 LYS A N 1
ATOM 1127 C CA . LYS A 1 143 ? 21.277 -6.185 -17.518 1.00 65.00 143 LYS A CA 1
ATOM 1128 C C . LYS A 1 143 ? 21.501 -4.725 -17.904 1.00 65.00 143 LYS A C 1
ATOM 1130 O O . LYS A 1 143 ? 21.289 -4.365 -19.057 1.00 65.00 143 LYS A O 1
ATOM 1135 N N . ARG A 1 144 ? 21.814 -3.859 -16.936 1.00 64.69 144 ARG A N 1
ATOM 1136 C CA . ARG A 1 144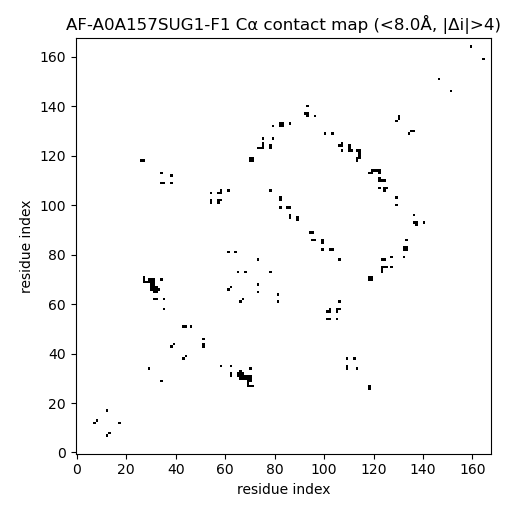 ? 22.276 -2.507 -17.266 1.00 64.69 144 ARG A CA 1
ATOM 1137 C C . ARG A 1 144 ? 23.563 -2.708 -18.057 1.00 64.69 144 ARG A C 1
ATOM 1139 O O . ARG A 1 144 ? 24.528 -3.213 -17.491 1.00 64.69 144 ARG A O 1
ATOM 1146 N N . LEU A 1 145 ? 23.520 -2.435 -19.358 1.00 76.38 145 LEU A N 1
ATOM 1147 C CA . LEU A 1 145 ? 24.714 -2.469 -20.184 1.00 76.38 145 LEU A CA 1
ATOM 1148 C C . LEU A 1 145 ? 25.617 -1.353 -19.658 1.00 76.38 145 LEU A C 1
ATOM 1150 O O . LEU A 1 145 ? 25.179 -0.205 -19.562 1.00 76.38 145 LEU A O 1
ATOM 1154 N N . MET A 1 146 ? 26.821 -1.709 -19.228 1.00 83.50 146 MET A N 1
ATOM 1155 C CA . MET A 1 146 ? 27.837 -0.698 -18.982 1.00 83.50 146 MET A CA 1
ATOM 1156 C C . MET A 1 146 ? 28.303 -0.223 -20.346 1.00 83.50 146 MET A C 1
ATOM 1158 O O . MET A 1 146 ? 28.646 -1.058 -21.181 1.00 83.50 146 MET A O 1
ATOM 1162 N N . LEU A 1 147 ? 28.272 1.090 -20.564 1.00 87.69 147 LEU A N 1
ATOM 1163 C CA . LEU A 1 147 ? 28.878 1.658 -21.758 1.00 87.69 147 LEU A CA 1
ATOM 1164 C C . LEU A 1 147 ? 30.368 1.314 -21.735 1.00 87.69 147 LEU A C 1
ATOM 1166 O O . LEU A 1 147 ? 31.037 1.466 -20.708 1.00 87.69 147 LEU A O 1
ATOM 1170 N N . THR A 1 148 ? 30.857 0.816 -22.858 1.00 90.44 148 THR A N 1
ATOM 1171 C CA . THR A 1 148 ? 32.286 0.629 -23.106 1.00 90.44 148 THR A CA 1
ATOM 1172 C C . THR A 1 148 ? 32.984 1.984 -23.217 1.00 90.44 148 THR A C 1
ATOM 1174 O O . THR A 1 148 ? 32.338 3.018 -23.381 1.00 90.44 148 THR A O 1
ATOM 1177 N N . GLU A 1 149 ? 34.315 2.003 -23.130 1.00 89.94 149 GLU A N 1
ATOM 1178 C CA . GLU A 1 149 ? 35.080 3.247 -23.278 1.00 89.94 149 GLU A CA 1
ATOM 1179 C C . GLU A 1 149 ? 34.786 3.951 -24.615 1.00 89.94 149 GLU A C 1
ATOM 1181 O O . GLU A 1 149 ? 34.604 5.170 -24.641 1.00 89.94 149 GLU A O 1
ATOM 1186 N N . ASP A 1 150 ? 34.661 3.184 -25.701 1.00 90.25 150 ASP A N 1
ATOM 1187 C CA . ASP A 1 150 ? 34.353 3.712 -27.032 1.00 90.25 150 ASP A CA 1
ATOM 1188 C C . ASP A 1 150 ? 32.950 4.331 -27.087 1.00 90.25 150 ASP A C 1
ATOM 1190 O O . ASP A 1 150 ? 32.777 5.443 -27.586 1.00 90.25 150 ASP A O 1
ATOM 1194 N N . GLU A 1 151 ? 31.950 3.667 -26.500 1.00 90.19 151 GLU A N 1
ATOM 1195 C CA . GLU A 1 151 ? 30.586 4.202 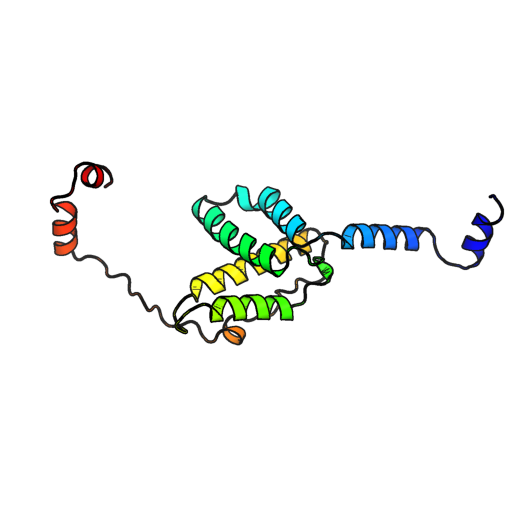-26.418 1.00 90.19 151 GLU A CA 1
ATOM 1196 C C . GLU A 1 151 ? 30.510 5.449 -25.524 1.00 90.19 151 GLU A C 1
ATOM 1198 O O . GLU A 1 151 ? 29.778 6.388 -25.839 1.00 90.19 151 GLU A O 1
ATOM 1203 N N . ILE A 1 152 ? 31.282 5.505 -24.432 1.00 89.81 152 ILE A N 1
ATOM 1204 C CA . ILE A 1 152 ? 31.392 6.709 -23.592 1.00 89.81 152 ILE A CA 1
ATOM 1205 C C . ILE A 1 152 ? 32.004 7.856 -24.400 1.00 89.81 152 ILE A C 1
ATOM 1207 O O . ILE A 1 152 ? 31.489 8.975 -24.358 1.00 89.81 152 ILE A O 1
ATOM 1211 N N . ARG A 1 153 ? 33.081 7.593 -25.150 1.00 88.81 153 ARG A N 1
ATOM 1212 C CA . ARG A 1 153 ? 33.744 8.600 -25.988 1.00 88.81 153 ARG A CA 1
ATOM 1213 C C . ARG A 1 153 ? 32.799 9.151 -27.050 1.00 88.81 153 ARG A C 1
ATOM 1215 O O . ARG A 1 153 ? 32.797 10.362 -27.273 1.00 88.81 153 ARG A O 1
ATOM 1222 N N . GLU A 1 154 ? 31.986 8.295 -27.655 1.00 89.50 154 GLU A N 1
ATOM 1223 C CA . GLU A 1 154 ? 30.982 8.699 -28.639 1.00 89.50 154 GLU A CA 1
ATOM 1224 C C . GLU A 1 154 ? 29.879 9.555 -27.999 1.00 89.50 154 GLU A C 1
ATOM 1226 O O . GLU A 1 154 ? 29.578 10.642 -28.489 1.00 89.50 154 GLU A O 1
ATOM 1231 N N . VAL A 1 155 ? 29.323 9.131 -26.856 1.00 85.81 155 VAL A N 1
ATOM 1232 C CA . VAL A 1 155 ? 28.267 9.882 -26.150 1.00 85.81 155 VAL A CA 1
ATOM 1233 C C . VAL A 1 155 ? 28.758 11.257 -25.692 1.00 85.81 155 VAL A C 1
ATOM 1235 O O . VAL A 1 155 ? 28.036 12.241 -25.847 1.00 85.81 155 VAL A O 1
ATOM 1238 N N . MET A 1 156 ? 29.982 11.347 -25.166 1.00 84.50 156 MET A N 1
ATOM 1239 C CA . MET A 1 156 ? 30.542 12.607 -24.660 1.00 84.50 156 MET A CA 1
ATOM 1240 C C . MET A 1 156 ? 30.899 13.603 -25.772 1.00 84.50 156 MET A C 1
ATOM 1242 O O . MET A 1 156 ? 30.875 14.809 -25.538 1.00 84.50 156 MET A O 1
ATOM 1246 N N . ASN A 1 157 ? 31.206 13.121 -26.980 1.00 86.62 157 ASN A N 1
ATOM 1247 C CA . ASN A 1 157 ? 31.558 13.969 -28.126 1.00 86.62 157 ASN A CA 1
ATOM 1248 C C . ASN A 1 157 ? 30.420 14.122 -29.147 1.00 86.62 157 ASN A C 1
ATOM 1250 O O . ASN A 1 157 ? 30.600 14.756 -30.191 1.00 86.62 157 ASN A O 1
ATOM 1254 N N . ALA A 1 158 ? 29.244 13.561 -28.862 1.00 84.50 158 ALA A N 1
ATOM 1255 C CA . ALA A 1 158 ? 28.106 13.627 -29.760 1.00 84.50 158 ALA A CA 1
ATOM 1256 C C . ALA A 1 158 ? 27.684 15.085 -30.016 1.00 84.50 158 ALA A C 1
ATOM 1258 O O . ALA A 1 158 ? 27.585 15.919 -29.109 1.00 84.50 158 ALA A O 1
ATOM 1259 N N . LYS A 1 159 ? 27.379 15.403 -31.279 1.00 83.12 159 LYS A N 1
ATOM 1260 C CA . LYS A 1 159 ? 26.827 16.710 -31.656 1.00 83.12 159 LYS A CA 1
ATOM 1261 C C . LYS A 1 159 ? 25.396 16.831 -31.133 1.00 83.12 159 LYS A C 1
ATOM 1263 O O . LYS A 1 159 ? 24.451 16.394 -31.782 1.00 83.12 159 LYS A O 1
ATOM 1268 N N . MET A 1 160 ? 25.242 17.434 -29.959 1.00 83.56 160 MET A N 1
ATOM 1269 C CA . MET A 1 160 ? 23.941 17.703 -29.347 1.00 83.56 160 MET A CA 1
ATOM 1270 C C . MET A 1 160 ? 23.558 19.182 -29.461 1.00 83.56 160 MET A C 1
ATOM 1272 O O . MET A 1 160 ? 24.402 20.049 -29.688 1.00 83.56 160 MET A O 1
ATOM 1276 N N . ASN A 1 161 ? 22.270 19.487 -29.282 1.00 83.44 161 ASN A N 1
ATOM 1277 C CA . ASN A 1 161 ? 21.839 20.873 -29.120 1.00 83.44 161 ASN A CA 1
ATOM 1278 C C . ASN A 1 161 ? 22.470 21.484 -27.850 1.00 83.44 161 ASN A C 1
ATOM 1280 O O . ASN A 1 161 ? 22.864 20.779 -26.917 1.00 83.44 161 ASN A O 1
ATOM 1284 N N . ARG A 1 162 ? 22.556 22.815 -27.800 1.00 74.94 162 ARG A N 1
ATOM 1285 C CA . ARG A 1 162 ? 23.278 23.514 -26.727 1.00 74.94 162 ARG A CA 1
ATOM 1286 C C . ARG A 1 162 ? 22.706 23.256 -25.327 1.00 74.94 162 ARG A C 1
ATOM 1288 O O . ARG A 1 162 ? 23.451 23.272 -24.359 1.00 74.94 162 ARG A O 1
ATOM 1295 N N . GLN A 1 163 ? 21.407 22.988 -25.215 1.00 80.81 163 GLN A N 1
ATOM 1296 C CA . GLN A 1 163 ? 20.763 22.672 -23.939 1.00 80.81 163 GLN A CA 1
ATOM 1297 C C . GLN A 1 163 ? 21.209 21.307 -23.390 1.00 80.81 163 GLN A C 1
ATOM 1299 O O . GLN A 1 163 ? 21.499 21.188 -22.201 1.00 80.81 163 GLN A O 1
ATOM 1304 N N . ASN A 1 164 ? 21.338 20.302 -24.257 1.00 75.88 164 ASN A N 1
ATOM 1305 C CA . ASN A 1 164 ? 21.809 18.973 -23.874 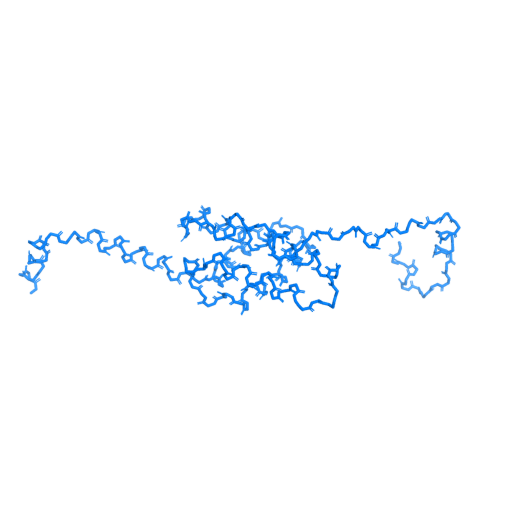1.00 75.88 164 ASN A CA 1
ATOM 1306 C C . ASN A 1 164 ? 23.314 18.965 -23.575 1.00 75.88 164 ASN A C 1
ATOM 1308 O O . ASN A 1 164 ? 23.734 18.283 -22.649 1.00 75.88 164 ASN A O 1
ATOM 1312 N N . GLN A 1 165 ? 24.110 19.774 -24.285 1.00 72.06 165 GLN A N 1
ATOM 1313 C CA . GLN A 1 165 ? 25.547 19.929 -24.005 1.00 72.06 165 GLN A CA 1
ATOM 1314 C C . GLN A 1 165 ? 25.835 20.506 -22.610 1.00 72.06 165 GLN A C 1
ATOM 1316 O O . GLN A 1 165 ? 26.871 20.208 -22.033 1.00 72.06 165 GLN A O 1
ATOM 1321 N N . LEU A 1 166 ? 24.935 21.338 -22.075 1.00 71.75 166 LEU A N 1
ATOM 1322 C CA . LEU A 1 166 ? 25.088 22.004 -20.774 1.00 71.75 166 LEU A CA 1
ATOM 1323 C C . LEU A 1 166 ? 24.470 21.222 -19.604 1.00 71.75 166 LEU A C 1
ATOM 1325 O O . LEU A 1 166 ? 24.516 21.691 -18.470 1.00 71.75 166 LEU A O 1
ATOM 1329 N N . SER A 1 167 ? 23.835 20.081 -19.881 1.00 65.25 167 SER A N 1
ATOM 1330 C CA . SER A 1 167 ? 23.136 19.263 -18.878 1.00 65.25 167 SER A CA 1
ATOM 1331 C C . SER A 1 167 ? 23.969 18.073 -18.377 1.00 65.25 167 SER A C 1
ATOM 1333 O O . SER A 1 167 ? 23.455 17.279 -17.588 1.00 65.25 167 SER A O 1
ATOM 1335 N N . ILE A 1 168 ? 25.206 17.934 -18.870 1.00 55.97 168 ILE A N 1
ATOM 1336 C CA . ILE A 1 168 ? 26.179 16.892 -18.502 1.00 55.97 168 ILE A CA 1
ATOM 1337 C C . ILE A 1 168 ? 27.068 17.407 -17.371 1.00 55.97 168 ILE A C 1
ATOM 1339 O O . ILE A 1 168 ? 27.523 18.568 -17.475 1.00 55.97 168 ILE A O 1
#

Organism: NCBI:txid123899

Radius 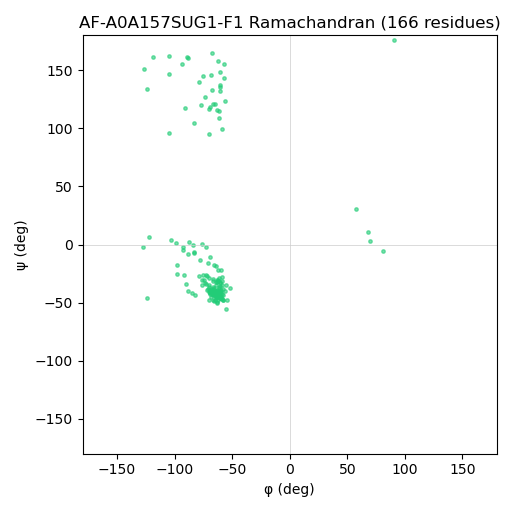of gyration: 25.17 Å; Cα contacts (8 Å, |Δi|>4): 115; chains: 1; bounding box: 70×40×71 Å

Solvent-accessible surface area (backbone atoms only — not comparable to full-atom values): 9918 Å² total; per-residue (Å²): 126,79,62,63,72,52,56,51,60,77,67,71,58,56,69,64,56,55,51,49,50,52,53,49,48,65,56,46,69,47,25,36,40,57,54,49,52,51,43,42,74,76,51,41,76,82,47,59,71,71,54,39,56,54,49,51,56,39,50,53,54,49,37,75,74,41,21,87,39,36,57,72,75,55,46,46,64,60,53,50,51,53,47,43,54,56,41,67,76,32,95,45,86,68,43,54,46,71,60,38,51,49,39,52,51,47,53,40,51,53,38,49,50,37,38,75,71,64,63,33,94,69,51,46,59,66,89,70,52,65,46,81,68,76,44,75,83,66,74,78,86,71,72,79,78,74,74,49,73,67,55,47,54,49,65,75,66,52,94,61,58,74,71,62,64,69,72,111

pLDDT: mean 84.53, std 15.03, range [48.44, 97.94]

Mean predicted aligned error: 10.56 Å

InterPro domains:
  IPR004107 Integrase, SAM-like, N-terminal [PF14659] (33-83)
  IPR010998 Integrase/recombinase, N-terminal [G3DSA:1.10.150.130] (31-133)
  IPR011010 DNA breaking-rejoining enzyme, catalytic core [SSF56349] (32-161)
  IPR044068 Core-binding (CB) domain [PS51900] (30-115)
  IPR050808 Phage Integrase [PTHR30629] (2-158)

Sequence (168 aa):
MARERRVEVDQGQDPAELKAAAKLEARTATLVRDLIADYIEKRLHHLANSTVRTYGRQLKLIEAALGTRPIKDVTPQEIVDLIAKRKAGWRDQTDGWRETETLYIVARELFKFAAGQRLIVVNPTMGISLEAVIGTRPPPVKKRLMLTEDEIREVMNAKMNRQNQLSI

Foldseek 3Di:
DVVVVVVVVVVVPDVVVVVVVVVLVVLQQDFLLNLLVVCCVPPLVPDDPVSSVLLVVLSVLCCVQGRNPRLAPDALVSVLVSLLVQCVPDDDLQPCLVSSVSSLVSLQVSQVVCVVVVSYVDRNSPPDDSCVSRNDHDDDPDPPDDQDPVSVVCVLPPDDDPVVVVVD

Nearest PDB structures (foldseek):
  6en0-assembly1_A  TM=7.883E-01  e=4.769E-03  Enterococcus faecalis
  2kd1-assembly1_A  TM=8.814E-01  e=1.502E-02  Bacillus cereus ATCC 14579
  6en1-assembly1_A  TM=7.864E-01  e=3.839E-02  Enterococcus faecalis
  6emy-assembly1_B  TM=7.920E-01  e=4.982E-02  Enterococcus faecalis
  6emy-assembly1_A  TM=7.370E-01  e=5.249E-02  Enterococcus faecalis

Secondary structure (DSSP, 8-state):
--SHHHHHHHTT--HHHHHHHHHHHHTT--BHHHHHHHHHHHTGGGS-HHHHHHHHHHHHHHHHHHTTSBGGG--HHHHHHHHHHHHHTSSSSSTTHHHHHHHHHHHHHHHHHHHHTTS-SS-TTTT--HHHHH-SPPP-S---PPPPHHHHHHHHH----HHHHT--